Protein AF-A0A6N2EBA2-F1 (afdb_monomer)

Mean predicted aligned error: 15.51 Å

Nearest PDB structures (foldseek):
  2jmw-assembly1_A  TM=4.490E-01  e=6.273E+00  Arabidopsis thaliana

Radius of gyration: 29.2 Å; Cα contacts (8 Å, |Δi|>4): 47; chains: 1; bounding box: 39×84×46 Å

Foldseek 3Di:
DWDWDQDPVHNPDIDTCLVVQLVVQLVVCCVPPNDDSVVSSVVSNVVVVCVVVVPPPDPPPPDDDDPPPDPDPPPPVPPPPPPPDDDD

Secondary structure (DSSP, 8-state):
---EE--TT-TT--EE-HHHHHHHHHHHHHHHH---HHHHHHHHHHHHHHHHHGGGS------------SSSSSSSSTTSSSSSS---

Sequence (88 aa):
MRFVIRPTADPKNDVDLTERLTAAIAEEIWLRYGGNERLNWLEAELHLQSILGGESAPRRSGGRRDSLLVTRRLHDAARRDRESVGVR

Solvent-accessible surface area (backbone atoms only — not comparable to full-atom values): 5886 Å² total; per-residue (Å²): 139,83,45,71,47,65,46,85,93,45,74,88,49,76,44,77,43,40,68,64,50,30,49,53,44,18,50,52,43,36,76,75,69,54,82,52,73,69,58,31,43,52,51,20,48,53,50,53,48,49,64,66,62,64,65,79,60,83,79,78,79,86,73,87,87,81,94,81,76,85,88,84,80,84,76,74,76,82,73,80,81,73,80,86,74,82,79,135

pLDDT: mean 76.86, std 22.44, range [41.88, 98.38]

Structure (mmCIF, N/CA/C/O backbone):
data_AF-A0A6N2EBA2-F1
#
_entry.id   AF-A0A6N2EBA2-F1
#
loop_
_atom_site.group_PDB
_atom_site.id
_atom_site.type_symbol
_atom_site.label_atom_id
_atom_site.label_alt_id
_atom_site.label_comp_id
_atom_site.label_asym_id
_atom_site.label_entity_id
_atom_site.label_seq_id
_atom_site.pdbx_PDB_ins_code
_atom_site.Cartn_x
_atom_site.Cartn_y
_atom_site.Cartn_z
_atom_site.occupancy
_atom_site.B_iso_or_equiv
_atom_site.auth_seq_id
_atom_site.auth_comp_id
_atom_site.auth_asym_id
_atom_site.auth_atom_id
_atom_site.pdbx_PDB_model_num
ATOM 1 N N . MET A 1 1 ? 9.717 6.292 3.492 1.00 80.88 1 MET A N 1
ATOM 2 C CA . MET A 1 1 ? 9.690 4.972 2.815 1.00 80.88 1 MET A CA 1
ATOM 3 C C . MET A 1 1 ? 9.512 5.200 1.320 1.00 80.88 1 MET A C 1
ATOM 5 O O . MET A 1 1 ? 8.902 6.204 0.980 1.00 80.88 1 MET A O 1
ATOM 9 N N . ARG A 1 2 ? 10.045 4.330 0.447 1.00 88.88 2 ARG A N 1
ATOM 10 C CA . ARG A 1 2 ? 9.885 4.451 -1.011 1.00 88.88 2 ARG A CA 1
ATOM 11 C C . ARG A 1 2 ? 9.622 3.084 -1.656 1.00 88.88 2 ARG A C 1
ATOM 13 O O . ARG A 1 2 ? 10.406 2.165 -1.442 1.00 88.88 2 ARG A O 1
ATOM 20 N N . PHE A 1 3 ? 8.547 2.965 -2.432 1.00 90.88 3 PHE A N 1
ATOM 2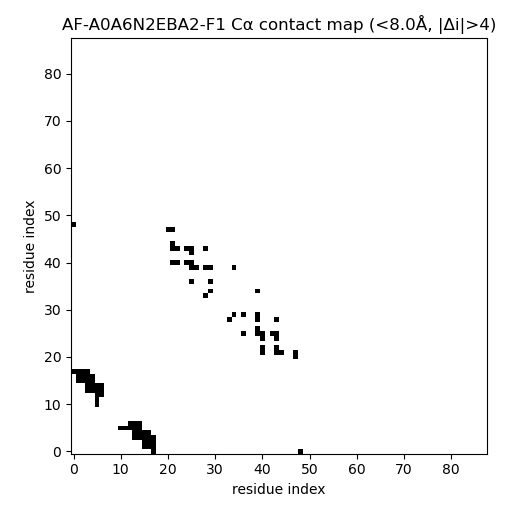1 C CA . PHE A 1 3 ? 8.171 1.786 -3.212 1.00 90.88 3 PHE A CA 1
ATOM 22 C C . PHE A 1 3 ? 8.384 2.071 -4.699 1.00 90.88 3 PHE A C 1
ATOM 24 O O . PHE A 1 3 ? 7.640 2.836 -5.313 1.00 90.88 3 PHE A O 1
ATOM 31 N N . VAL A 1 4 ? 9.410 1.452 -5.279 1.00 93.50 4 VAL A N 1
ATOM 32 C CA . VAL A 1 4 ? 9.780 1.636 -6.684 1.00 93.50 4 VAL A CA 1
ATOM 33 C C . VAL A 1 4 ? 9.666 0.304 -7.401 1.00 93.50 4 VAL A C 1
ATOM 35 O O . VAL A 1 4 ? 10.228 -0.691 -6.946 1.00 93.50 4 VAL A O 1
ATOM 38 N N . ILE A 1 5 ? 8.971 0.293 -8.536 1.00 91.75 5 ILE A N 1
ATOM 39 C CA . ILE A 1 5 ? 8.954 -0.857 -9.438 1.00 91.75 5 ILE A CA 1
ATOM 40 C C . ILE A 1 5 ? 9.721 -0.542 -10.709 1.00 91.75 5 ILE A C 1
ATOM 42 O O . ILE A 1 5 ? 9.722 0.589 -11.193 1.00 91.75 5 ILE A O 1
ATOM 46 N N . ARG A 1 6 ? 10.317 -1.584 -11.281 1.00 95.50 6 ARG A N 1
ATOM 47 C CA . ARG A 1 6 ? 10.873 -1.561 -12.627 1.00 95.50 6 ARG A CA 1
ATOM 48 C C . ARG A 1 6 ? 10.024 -2.462 -13.518 1.00 95.50 6 ARG A C 1
ATOM 50 O O . ARG A 1 6 ? 10.122 -3.686 -13.393 1.00 95.50 6 ARG A O 1
ATOM 57 N N . PRO A 1 7 ? 9.162 -1.900 -14.378 1.00 94.25 7 PRO A N 1
ATOM 58 C CA . PRO A 1 7 ? 8.330 -2.697 -15.266 1.00 94.25 7 PRO A CA 1
ATOM 59 C C . PRO A 1 7 ? 9.185 -3.548 -16.210 1.00 94.25 7 PRO A C 1
ATOM 61 O O . PRO A 1 7 ? 10.142 -3.066 -16.806 1.00 94.25 7 PRO A O 1
ATOM 64 N N . THR A 1 8 ? 8.822 -4.815 -16.416 1.00 94.00 8 THR A N 1
ATOM 65 C CA . THR A 1 8 ? 9.550 -5.689 -17.356 1.00 94.00 8 THR A CA 1
ATOM 66 C C . THR A 1 8 ? 9.423 -5.216 -18.807 1.00 94.00 8 THR A C 1
ATOM 68 O O . THR A 1 8 ? 10.349 -5.393 -19.591 1.00 94.00 8 THR A O 1
ATOM 71 N N . ALA A 1 9 ? 8.291 -4.594 -19.157 1.00 93.38 9 ALA A N 1
ATOM 72 C CA . ALA A 1 9 ? 8.048 -4.028 -20.484 1.00 93.38 9 ALA A CA 1
ATOM 73 C C . ALA A 1 9 ? 8.882 -2.764 -20.764 1.00 93.38 9 ALA A C 1
ATOM 75 O O . ALA A 1 9 ? 9.117 -2.436 -21.924 1.00 93.38 9 ALA A O 1
ATOM 76 N N . ASP A 1 10 ? 9.340 -2.079 -19.714 1.00 92.62 10 ASP A N 1
ATOM 77 C CA . ASP A 1 10 ? 10.168 -0.882 -19.815 1.00 92.62 10 ASP A CA 1
ATOM 78 C C . ASP A 1 10 ? 11.233 -0.865 -18.703 1.00 92.62 10 ASP A C 1
ATOM 80 O O . ASP A 1 10 ? 11.103 -0.174 -17.690 1.00 92.62 10 ASP A O 1
ATOM 84 N N . PRO A 1 11 ? 12.308 -1.656 -18.867 1.00 90.19 11 PRO A N 1
ATOM 85 C CA . PRO A 1 11 ? 13.292 -1.879 -17.813 1.00 90.19 11 PRO A CA 1
ATOM 86 C C . PRO A 1 11 ? 14.220 -0.681 -17.573 1.00 90.19 11 PRO A C 1
ATOM 88 O O . PRO A 1 11 ? 15.085 -0.752 -16.701 1.00 90.19 11 PRO A O 1
ATOM 91 N N . LYS A 1 12 ? 14.102 0.395 -18.359 1.00 93.88 12 LYS A N 1
ATOM 92 C CA . LYS A 1 12 ? 14.919 1.606 -18.196 1.00 93.88 12 LYS A CA 1
ATOM 93 C C . LYS A 1 12 ? 14.277 2.619 -17.256 1.00 93.88 12 LYS A C 1
ATOM 95 O O . LYS A 1 12 ? 14.975 3.517 -16.795 1.00 93.88 12 LYS A O 1
ATOM 100 N N . ASN A 1 13 ? 12.984 2.469 -16.982 1.00 91.69 13 ASN A N 1
ATOM 101 C CA . ASN A 1 13 ? 12.215 3.437 -16.228 1.00 91.69 13 ASN A CA 1
ATOM 102 C C . ASN A 1 13 ? 11.780 2.855 -14.885 1.00 91.69 13 ASN A C 1
ATOM 104 O O . ASN A 1 13 ? 11.082 1.845 -14.804 1.00 91.69 13 ASN A O 1
ATOM 108 N N . ASP A 1 14 ? 12.202 3.531 -13.824 1.00 95.25 14 ASP A N 1
ATOM 109 C CA . ASP A 1 14 ? 11.785 3.237 -12.463 1.00 95.25 14 ASP A CA 1
ATOM 110 C C . ASP A 1 14 ? 10.536 4.069 -12.145 1.00 95.25 14 ASP A C 1
ATOM 112 O O . ASP A 1 14 ? 10.515 5.286 -12.346 1.00 95.25 14 ASP A O 1
ATOM 116 N N . VAL A 1 15 ? 9.488 3.414 -11.648 1.00 95.38 15 VAL A N 1
ATOM 117 C CA . VAL A 1 15 ? 8.215 4.056 -11.307 1.00 95.38 15 VAL A CA 1
ATOM 118 C C . VAL A 1 15 ? 8.039 4.031 -9.799 1.00 95.38 15 VAL A C 1
ATOM 120 O O . VAL A 1 15 ? 7.948 2.964 -9.191 1.00 95.38 15 VAL A O 1
ATOM 123 N N . ASP A 1 16 ? 7.979 5.216 -9.199 1.00 94.88 16 ASP A N 1
ATOM 124 C CA . ASP A 1 16 ? 7.624 5.373 -7.794 1.00 94.88 16 ASP A CA 1
ATOM 125 C C . ASP A 1 16 ? 6.105 5.260 -7.638 1.00 94.88 16 ASP A C 1
ATOM 127 O O . ASP A 1 16 ? 5.348 6.049 -8.206 1.00 94.88 16 ASP A O 1
ATOM 131 N N . LEU A 1 17 ? 5.660 4.249 -6.898 1.00 95.62 17 LEU A N 1
ATOM 132 C CA . LEU A 1 17 ? 4.244 4.012 -6.624 1.00 95.62 17 LEU A CA 1
ATOM 133 C C . LEU A 1 17 ? 3.894 4.238 -5.156 1.00 95.62 17 LEU A C 1
ATOM 135 O O . LEU A 1 17 ? 2.788 3.887 -4.757 1.00 95.62 17 LEU A O 1
ATOM 139 N N . THR A 1 18 ? 4.800 4.815 -4.362 1.00 95.44 18 THR A N 1
ATOM 140 C CA . THR A 1 18 ? 4.618 4.972 -2.912 1.00 95.44 18 THR A CA 1
ATOM 141 C C . THR A 1 18 ? 3.285 5.635 -2.588 1.00 95.44 18 THR A C 1
ATOM 143 O O . THR A 1 18 ? 2.439 5.030 -1.943 1.00 95.44 18 THR A O 1
ATOM 146 N N . GLU A 1 19 ? 3.067 6.844 -3.101 1.00 96.50 19 GLU A N 1
ATOM 147 C CA . GLU A 1 19 ? 1.860 7.624 -2.822 1.00 96.50 19 GLU A CA 1
ATOM 148 C C . GLU A 1 19 ? 0.598 6.936 -3.349 1.00 96.50 19 GLU A C 1
ATOM 150 O O . GLU A 1 19 ? -0.403 6.848 -2.645 1.00 96.50 19 GLU A O 1
ATOM 155 N N . ARG A 1 20 ? 0.656 6.385 -4.569 1.00 96.88 20 ARG A N 1
ATOM 156 C CA . ARG A 1 20 ? -0.493 5.718 -5.198 1.00 96.88 20 ARG A CA 1
ATOM 157 C C . ARG A 1 20 ? -0.919 4.466 -4.437 1.00 96.88 20 ARG A C 1
ATOM 159 O O . ARG A 1 20 ? -2.112 4.207 -4.324 1.00 96.88 20 ARG A O 1
ATOM 166 N N . LEU A 1 21 ? 0.039 3.692 -3.932 1.00 96.50 21 LEU A N 1
ATOM 167 C CA . LEU A 1 21 ? -0.248 2.511 -3.123 1.00 96.50 21 LEU A CA 1
ATOM 168 C C . LEU A 1 21 ? -0.772 2.896 -1.745 1.00 96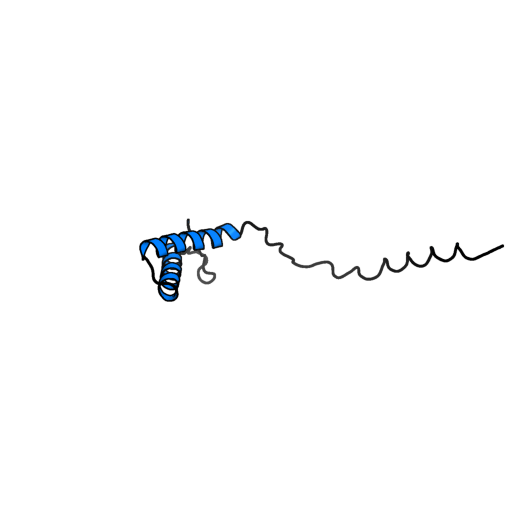.50 21 LEU A C 1
ATOM 170 O O . LEU A 1 21 ? -1.763 2.318 -1.310 1.00 96.50 21 LEU A O 1
ATOM 174 N N . THR A 1 22 ? -0.167 3.887 -1.087 1.00 97.62 22 THR A N 1
ATOM 175 C CA . THR A 1 22 ? -0.682 4.394 0.190 1.00 97.62 22 THR A CA 1
ATOM 176 C C . THR A 1 22 ? -2.120 4.894 0.038 1.00 97.62 22 THR A C 1
ATOM 178 O O . THR A 1 22 ? -2.973 4.519 0.837 1.00 97.62 22 THR A O 1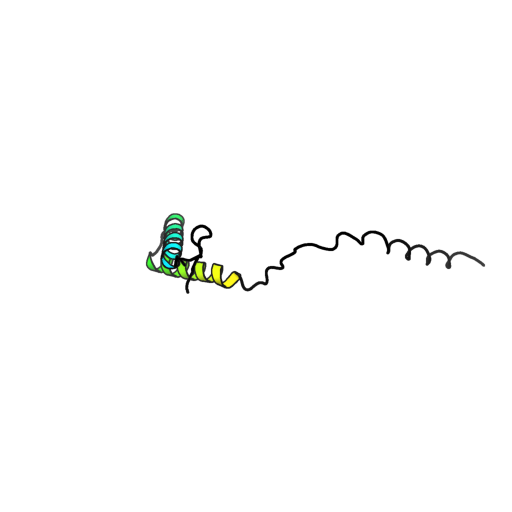
ATOM 181 N N . ALA A 1 23 ? -2.420 5.652 -1.022 1.00 98.19 23 ALA A N 1
ATOM 182 C CA . ALA A 1 23 ? -3.770 6.131 -1.314 1.00 98.19 23 ALA A CA 1
ATOM 183 C C . ALA A 1 23 ? -4.766 4.977 -1.493 1.00 98.19 23 ALA A C 1
ATOM 185 O O . ALA A 1 23 ? -5.832 4.987 -0.886 1.00 98.19 23 ALA A O 1
ATOM 186 N N . ALA A 1 24 ? -4.401 3.960 -2.280 1.00 98.25 24 ALA A N 1
ATOM 187 C CA . ALA A 1 24 ? -5.259 2.801 -2.514 1.00 98.25 24 ALA A CA 1
ATOM 188 C C . ALA A 1 24 ? -5.538 2.012 -1.222 1.00 98.25 24 ALA A C 1
ATOM 190 O O . ALA A 1 24 ? -6.659 1.567 -0.995 1.00 98.25 24 ALA A O 1
ATOM 191 N N . ILE A 1 25 ? -4.537 1.860 -0.347 1.00 97.75 25 ILE A N 1
ATOM 192 C CA . ILE A 1 25 ? -4.723 1.209 0.957 1.00 97.75 25 ILE A CA 1
ATOM 193 C C . ILE A 1 25 ? -5.623 2.067 1.858 1.00 97.75 25 ILE A C 1
ATOM 195 O O . ILE A 1 25 ? -6.529 1.534 2.495 1.00 97.75 25 ILE A O 1
ATOM 199 N N . ALA A 1 26 ? -5.415 3.386 1.901 1.00 98.38 26 ALA A N 1
ATOM 200 C CA . ALA A 1 26 ? -6.232 4.297 2.703 1.00 98.38 26 ALA A CA 1
ATOM 201 C C . ALA A 1 26 ? -7.702 4.311 2.247 1.00 98.38 26 ALA A C 1
ATOM 203 O O . ALA A 1 26 ? -8.607 4.309 3.086 1.00 98.38 26 ALA A O 1
ATOM 204 N N . GLU A 1 27 ? -7.943 4.275 0.934 1.00 98.31 27 GLU A N 1
ATOM 205 C CA . GLU A 1 27 ? -9.277 4.144 0.343 1.00 98.31 27 GLU A CA 1
ATOM 206 C C . GLU A 1 27 ? -9.929 2.815 0.740 1.00 98.31 27 GLU A C 1
ATOM 208 O O . GLU A 1 27 ? -11.073 2.800 1.189 1.00 98.31 27 GLU A O 1
ATOM 213 N N . GLU A 1 28 ? -9.190 1.707 0.681 1.00 98.31 28 GLU A N 1
ATOM 214 C CA . GLU A 1 28 ? -9.702 0.401 1.101 1.00 98.31 28 GLU A CA 1
ATOM 215 C C . GLU A 1 28 ? -10.063 0.373 2.599 1.00 98.31 28 GLU A C 1
ATOM 217 O O . GLU A 1 28 ? -11.095 -0.183 2.985 1.00 98.31 28 GLU A O 1
ATOM 222 N N . ILE A 1 29 ? -9.253 1.009 3.455 1.00 97.94 29 ILE A N 1
ATOM 223 C CA . ILE A 1 29 ?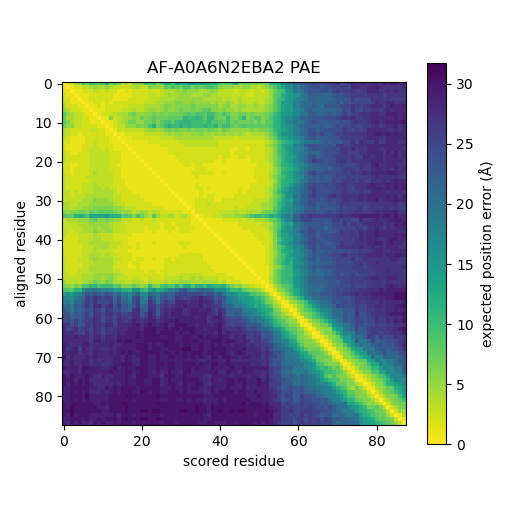 -9.549 1.165 4.889 1.00 97.94 29 ILE A CA 1
ATOM 224 C C . ILE A 1 29 ? -10.837 1.973 5.075 1.00 97.94 29 ILE A C 1
ATOM 226 O O . ILE A 1 29 ? -11.713 1.563 5.839 1.00 97.94 29 ILE A O 1
ATOM 230 N N . TRP A 1 30 ? -10.981 3.086 4.353 1.00 97.94 30 TRP A N 1
ATOM 231 C CA . TRP A 1 30 ? -12.184 3.914 4.399 1.00 97.94 30 TRP A CA 1
ATOM 232 C C . TRP A 1 30 ? -13.432 3.140 3.966 1.00 97.94 30 TRP A C 1
ATOM 234 O O . TRP A 1 30 ? -14.448 3.174 4.658 1.00 97.94 30 TRP A O 1
ATOM 244 N N . LEU A 1 31 ? -13.361 2.403 2.856 1.00 98.19 31 LE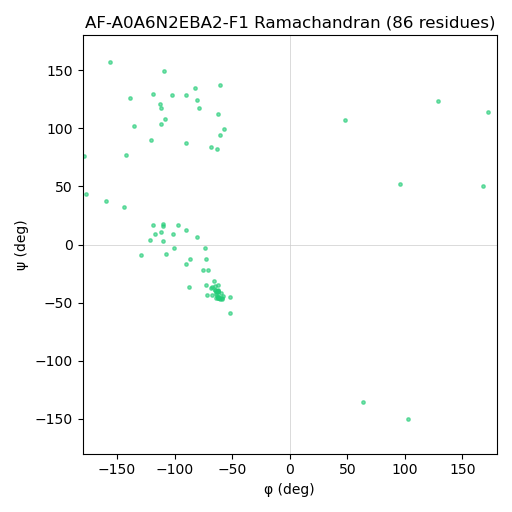U A N 1
ATOM 245 C CA . LEU A 1 31 ? -14.490 1.635 2.330 1.00 98.19 31 LEU A CA 1
ATOM 246 C C . LEU A 1 31 ? -14.953 0.537 3.295 1.00 98.19 31 LEU A C 1
ATOM 248 O O . LEU A 1 31 ? -16.149 0.258 3.377 1.00 98.19 31 LEU A O 1
ATOM 252 N N . ARG A 1 32 ? -14.027 -0.083 4.036 1.00 97.56 32 ARG A N 1
ATOM 253 C CA . ARG A 1 32 ? -14.343 -1.184 4.959 1.00 97.56 32 ARG A CA 1
ATOM 254 C C . ARG A 1 32 ? -14.735 -0.731 6.359 1.00 97.56 32 ARG A C 1
ATOM 256 O O . ARG A 1 32 ? -15.574 -1.376 6.985 1.00 97.56 32 ARG A O 1
ATOM 263 N N . TYR A 1 33 ? -14.107 0.327 6.861 1.00 96.56 33 TYR A N 1
ATOM 264 C CA . TYR A 1 33 ? -14.171 0.698 8.278 1.00 96.56 33 TYR A CA 1
ATOM 265 C C . TYR A 1 33 ? -14.556 2.166 8.514 1.00 96.56 33 TYR A C 1
ATOM 267 O O . TYR A 1 33 ? -14.835 2.546 9.651 1.00 96.56 33 TYR A O 1
ATOM 275 N N . GLY A 1 34 ? -14.604 2.995 7.467 1.00 95.50 34 GLY A N 1
ATOM 276 C CA . GLY A 1 34 ? -14.809 4.438 7.580 1.00 95.50 34 GLY A CA 1
ATOM 277 C C . GLY A 1 34 ? -13.666 5.111 8.340 1.00 95.50 34 GLY A C 1
ATOM 278 O O . GLY A 1 34 ? -12.493 4.817 8.112 1.00 95.50 34 GLY A O 1
ATOM 279 N N . GLY A 1 35 ? -14.009 6.015 9.260 1.00 94.12 35 GLY A N 1
ATOM 280 C CA . GLY A 1 35 ? -13.063 6.595 10.214 1.00 94.12 35 GLY A CA 1
ATOM 281 C C . GLY A 1 35 ? -12.608 8.009 9.866 1.00 94.12 35 GLY A C 1
ATOM 282 O O . GLY A 1 35 ? -13.361 8.808 9.318 1.00 94.12 35 GLY A O 1
ATOM 283 N N . ASN A 1 36 ? -11.386 8.351 10.265 1.00 97.62 36 ASN A N 1
ATOM 284 C CA . ASN A 1 36 ? -10.789 9.651 9.986 1.00 97.62 36 ASN A CA 1
ATOM 285 C C . ASN A 1 36 ? -9.793 9.514 8.836 1.00 97.62 36 ASN A C 1
ATOM 287 O O . ASN A 1 36 ? -8.878 8.702 8.917 1.00 97.62 36 ASN A O 1
ATOM 291 N N . GLU A 1 37 ? -9.921 10.360 7.816 1.00 96.56 37 GLU A N 1
ATOM 292 C CA . GLU A 1 37 ? -9.069 10.321 6.623 1.00 96.56 37 GLU A CA 1
ATOM 293 C C . GLU A 1 37 ? -7.570 10.325 6.961 1.00 96.56 37 GLU A C 1
ATOM 295 O O . GLU A 1 37 ? -6.818 9.501 6.450 1.00 96.56 37 GLU A O 1
ATOM 300 N N . ARG A 1 38 ? -7.126 11.190 7.882 1.00 97.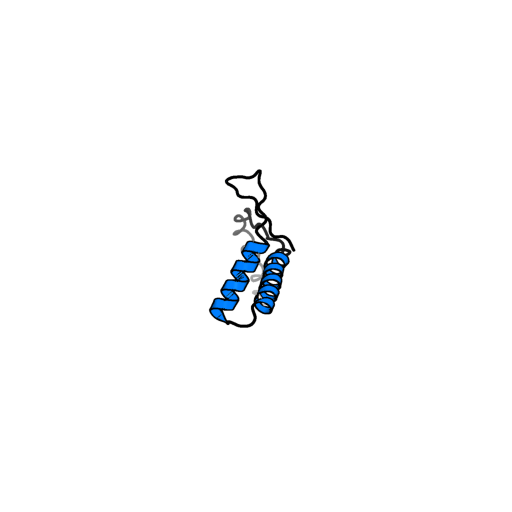69 38 ARG A N 1
ATOM 301 C CA . ARG A 1 38 ? -5.705 11.276 8.256 1.00 97.69 38 ARG A CA 1
ATOM 302 C C . ARG A 1 38 ? -5.218 10.032 8.989 1.00 97.69 38 ARG A C 1
ATOM 304 O O . ARG A 1 38 ? -4.080 9.624 8.784 1.00 97.69 38 ARG A O 1
ATOM 311 N N . LEU A 1 39 ? -6.061 9.438 9.835 1.00 97.69 39 LEU A N 1
ATOM 312 C CA . LEU A 1 39 ? -5.719 8.185 10.511 1.00 97.69 39 LEU A CA 1
ATOM 313 C C . LEU A 1 39 ? -5.643 7.025 9.516 1.00 97.69 39 LEU A C 1
ATOM 315 O O . LEU A 1 39 ? -4.735 6.210 9.619 1.00 97.69 39 LEU A O 1
ATOM 319 N N . ASN A 1 40 ? -6.526 6.995 8.518 1.00 98.06 40 ASN A N 1
ATOM 320 C CA . ASN A 1 40 ? -6.500 5.974 7.471 1.00 98.06 40 ASN A CA 1
ATOM 321 C C . ASN A 1 40 ? -5.231 6.082 6.616 1.00 98.06 40 ASN A C 1
ATOM 323 O O . ASN A 1 40 ? -4.627 5.064 6.294 1.00 98.06 40 ASN A O 1
ATOM 327 N N . TRP A 1 41 ? -4.791 7.304 6.302 1.00 98.12 41 TRP A N 1
ATOM 328 C CA . TRP A 1 41 ? -3.510 7.548 5.633 1.00 98.12 41 TRP A CA 1
ATOM 329 C C . TRP A 1 41 ? -2.315 7.078 6.466 1.00 98.12 41 TRP A C 1
ATOM 331 O O . TRP A 1 41 ? -1.443 6.387 5.946 1.00 98.12 41 TRP A O 1
ATOM 341 N N . LEU A 1 42 ? -2.291 7.401 7.761 1.00 97.88 42 LEU A N 1
ATOM 342 C CA . LEU A 1 42 ? -1.220 6.961 8.657 1.00 97.88 42 LEU A CA 1
ATOM 343 C C . LEU A 1 42 ? -1.154 5.428 8.751 1.00 97.88 42 LEU A C 1
ATOM 345 O O . LEU A 1 42 ? -0.076 4.845 8.653 1.00 97.88 42 LEU A O 1
ATOM 349 N N . GLU A 1 43 ? -2.306 4.776 8.904 1.00 97.69 43 GLU A N 1
ATOM 350 C CA . GLU A 1 43 ? -2.397 3.316 8.956 1.00 97.69 43 GLU A CA 1
ATOM 351 C C . GLU A 1 43 ? -1.961 2.681 7.629 1.00 97.69 43 GLU A C 1
ATOM 353 O O . GLU A 1 43 ? -1.211 1.705 7.619 1.00 97.69 43 GLU A O 1
ATOM 358 N N . ALA A 1 44 ? -2.356 3.270 6.499 1.00 97.56 44 ALA A N 1
ATOM 359 C CA . ALA A 1 44 ? -1.933 2.825 5.178 1.00 97.56 44 ALA A CA 1
ATOM 360 C C . ALA A 1 44 ? -0.408 2.886 4.996 1.00 97.56 44 ALA A C 1
ATOM 362 O O . ALA A 1 44 ? 0.190 1.946 4.464 1.00 97.56 44 ALA A O 1
ATOM 363 N N . GLU A 1 45 ? 0.241 3.953 5.471 1.00 96.44 45 GLU A N 1
ATOM 364 C CA . GLU A 1 45 ? 1.701 4.071 5.437 1.00 96.44 45 GLU A CA 1
ATOM 365 C C . GLU A 1 45 ? 2.382 3.002 6.294 1.00 96.44 45 GLU A C 1
ATOM 367 O O . GLU A 1 45 ? 3.333 2.365 5.834 1.00 96.44 45 GLU A O 1
ATOM 372 N N . LEU A 1 46 ? 1.901 2.778 7.521 1.00 95.62 46 LEU A N 1
ATOM 373 C CA . LEU A 1 46 ? 2.430 1.744 8.418 1.00 95.62 46 LEU A CA 1
ATOM 374 C C . LEU A 1 46 ? 2.257 0.344 7.823 1.00 95.62 46 LEU A C 1
ATOM 376 O O . LEU A 1 46 ? 3.177 -0.478 7.871 1.00 95.62 46 LEU A O 1
ATOM 380 N N . HIS A 1 47 ? 1.108 0.085 7.203 1.00 94.50 47 HIS A N 1
ATOM 381 C CA . HIS A 1 47 ? 0.842 -1.175 6.527 1.00 94.50 47 HIS A CA 1
ATOM 382 C C . HIS A 1 47 ? 1.810 -1.402 5.358 1.00 94.50 47 HIS A C 1
ATOM 384 O O . HIS A 1 47 ? 2.421 -2.468 5.252 1.00 94.50 47 HIS A O 1
ATOM 390 N N . LEU A 1 48 ? 2.032 -0.386 4.517 1.00 94.19 48 LEU A N 1
ATOM 391 C CA . LEU A 1 48 ? 2.975 -0.478 3.401 1.00 94.19 48 LEU A CA 1
ATOM 392 C C . LEU A 1 48 ? 4.430 -0.647 3.883 1.00 94.19 48 LEU A C 1
ATOM 394 O O . LEU A 1 48 ? 5.190 -1.414 3.286 1.00 94.19 48 LEU A O 1
ATOM 398 N N . GLN A 1 49 ? 4.808 -0.017 5.001 1.00 93.75 49 GLN A N 1
ATOM 399 C CA . GLN A 1 49 ? 6.105 -0.244 5.651 1.00 93.75 49 GLN A CA 1
ATOM 400 C C . GLN A 1 49 ? 6.258 -1.687 6.131 1.00 93.75 49 GLN A C 1
ATOM 402 O O . GLN A 1 49 ? 7.330 -2.266 5.968 1.00 93.75 49 GLN A O 1
ATOM 407 N N . SER A 1 50 ? 5.202 -2.285 6.687 1.00 92.44 50 SER A N 1
ATOM 408 C CA . SER A 1 50 ? 5.211 -3.685 7.118 1.00 92.44 50 SER A CA 1
ATOM 409 C C . SER A 1 50 ? 5.422 -4.643 5.942 1.00 92.44 50 SER A C 1
ATOM 411 O O . SER A 1 50 ? 6.265 -5.538 6.025 1.00 92.44 50 SER A O 1
ATOM 413 N N . ILE A 1 51 ? 4.735 -4.406 4.818 1.00 89.31 51 ILE A N 1
ATOM 414 C CA . ILE A 1 51 ? 4.895 -5.195 3.586 1.00 89.31 51 ILE A CA 1
ATOM 415 C C . ILE A 1 51 ? 6.345 -5.138 3.091 1.00 89.31 51 ILE A C 1
ATOM 417 O O . ILE A 1 51 ? 6.935 -6.171 2.780 1.00 89.31 51 ILE A O 1
ATOM 421 N N . LEU A 1 52 ? 6.936 -3.942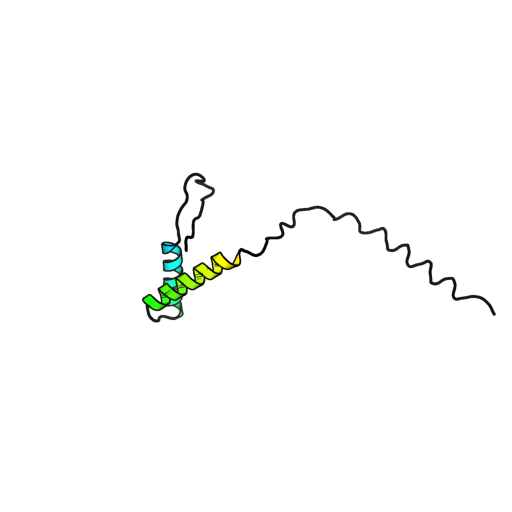 3.058 1.00 87.81 52 LEU A N 1
ATOM 422 C CA . LEU A 1 52 ? 8.311 -3.746 2.598 1.00 87.81 52 LEU A CA 1
ATOM 423 C C . LEU A 1 52 ? 9.367 -4.253 3.593 1.00 87.81 52 LEU A C 1
ATOM 425 O O . LEU A 1 52 ? 10.414 -4.754 3.188 1.00 87.81 52 LEU A O 1
ATOM 429 N N . GLY A 1 53 ? 9.106 -4.133 4.895 1.00 80.56 53 GLY A N 1
ATOM 430 C CA . GLY A 1 53 ? 10.000 -4.587 5.963 1.00 80.56 53 GLY A CA 1
ATOM 431 C C . GLY A 1 53 ? 10.003 -6.106 6.164 1.00 80.56 53 GLY A C 1
ATOM 432 O O . GLY A 1 53 ? 10.977 -6.653 6.680 1.00 80.56 53 GLY A O 1
ATOM 433 N N . GLY A 1 54 ? 8.948 -6.802 5.725 1.00 63.03 54 GLY A N 1
ATOM 434 C CA . GLY A 1 54 ? 8.795 -8.255 5.849 1.00 63.03 54 GLY A CA 1
ATOM 435 C C . GLY A 1 54 ? 9.685 -9.098 4.921 1.00 63.03 54 GLY A C 1
ATOM 436 O O . GLY A 1 54 ? 9.826 -10.299 5.146 1.00 63.03 54 GLY A O 1
ATOM 437 N N . GLU A 1 55 ? 10.333 -8.503 3.910 1.00 51.53 55 GLU A N 1
ATOM 438 C CA . GLU A 1 55 ? 11.159 -9.219 2.917 1.00 51.53 55 GLU A CA 1
ATOM 439 C C . GLU A 1 55 ? 12.652 -9.370 3.281 1.00 51.53 55 GLU A C 1
ATOM 441 O O . GLU A 1 55 ? 13.446 -9.823 2.459 1.00 51.53 55 GLU A O 1
ATOM 446 N N . SER A 1 56 ? 13.060 -9.090 4.525 1.00 47.47 56 SER A N 1
ATOM 447 C CA . SER A 1 56 ? 14.422 -9.429 4.996 1.00 47.47 56 SER A CA 1
ATOM 448 C C . SER A 1 56 ? 14.595 -10.901 5.416 1.00 47.47 56 SER A C 1
ATOM 450 O O . SER A 1 56 ? 15.656 -11.284 5.911 1.00 47.47 56 SER A O 1
ATOM 452 N N . ALA A 1 57 ? 13.595 -11.764 5.210 1.00 47.00 57 ALA A N 1
ATOM 453 C CA . ALA A 1 57 ? 13.776 -13.209 5.336 1.00 47.00 57 ALA A CA 1
ATOM 454 C C . ALA A 1 57 ? 14.424 -13.763 4.049 1.00 47.00 57 ALA A C 1
ATOM 456 O O . ALA A 1 57 ? 13.874 -13.566 2.962 1.00 47.00 57 ALA A O 1
ATOM 457 N N . PRO A 1 58 ? 15.567 -14.477 4.119 1.00 44.56 58 PRO A N 1
ATOM 458 C CA . PRO A 1 58 ? 16.212 -15.006 2.928 1.00 44.56 58 PRO A CA 1
ATOM 459 C C . PRO A 1 58 ? 15.269 -15.998 2.248 1.00 44.56 58 PRO A C 1
ATOM 461 O O . PRO A 1 58 ? 15.001 -17.089 2.762 1.00 44.56 58 PRO A O 1
ATOM 464 N N . ARG A 1 59 ? 14.784 -15.626 1.061 1.00 49.47 59 ARG A N 1
ATOM 465 C CA . ARG A 1 59 ? 14.145 -16.546 0.123 1.00 49.47 59 ARG A CA 1
ATOM 466 C C . ARG A 1 59 ? 15.157 -17.653 -0.173 1.00 49.47 59 ARG A C 1
ATOM 468 O O . ARG A 1 59 ? 16.068 -17.468 -0.975 1.00 49.47 59 ARG A O 1
ATOM 475 N N . ARG A 1 60 ? 15.017 -18.806 0.493 1.00 52.38 60 ARG A N 1
ATOM 476 C CA . ARG A 1 60 ? 15.682 -20.052 0.101 1.00 52.38 60 ARG A CA 1
ATOM 477 C C . ARG A 1 60 ? 15.190 -20.390 -1.302 1.00 52.38 60 ARG A C 1
ATOM 479 O O . ARG A 1 60 ? 14.137 -20.997 -1.474 1.00 52.38 60 ARG A O 1
ATOM 486 N N . SER A 1 61 ? 15.946 -19.961 -2.303 1.00 51.34 61 SER A N 1
ATOM 487 C CA . SER A 1 61 ? 15.850 -20.403 -3.686 1.00 51.34 61 SER A CA 1
ATOM 488 C C . SER A 1 61 ? 16.186 -21.895 -3.736 1.00 51.34 61 SER A C 1
ATOM 490 O O . SER A 1 61 ? 17.308 -22.315 -4.004 1.00 51.34 61 SER A O 1
ATOM 492 N N . GLY A 1 62 ? 15.185 -22.719 -3.427 1.00 47.84 62 GLY A N 1
ATOM 493 C CA . GLY A 1 62 ? 15.193 -24.155 -3.657 1.00 47.84 62 GLY A CA 1
ATOM 494 C C . GLY A 1 62 ? 15.150 -24.433 -5.155 1.00 47.84 62 GLY A C 1
ATOM 495 O O . GLY A 1 62 ? 14.085 -24.642 -5.725 1.00 47.84 62 GLY A O 1
ATOM 496 N N . GLY A 1 63 ? 16.320 -24.411 -5.790 1.00 42.81 63 GLY A N 1
ATOM 497 C CA . GLY A 1 63 ? 16.523 -24.739 -7.195 1.00 42.81 63 GLY A CA 1
ATOM 498 C C . GLY A 1 63 ? 17.496 -25.903 -7.362 1.00 42.81 63 GLY A C 1
ATOM 499 O O . GLY A 1 63 ? 18.686 -25.684 -7.521 1.00 42.81 63 GLY A O 1
ATOM 500 N N . ARG A 1 64 ? 16.944 -27.125 -7.367 1.00 50.25 64 ARG A N 1
ATOM 501 C CA . ARG A 1 64 ? 17.466 -28.374 -7.970 1.00 50.25 64 ARG A CA 1
ATOM 502 C C . ARG A 1 64 ? 18.929 -28.772 -7.705 1.00 50.25 64 ARG A C 1
ATOM 504 O O . ARG A 1 64 ? 19.828 -28.346 -8.423 1.00 50.25 64 ARG A O 1
ATOM 511 N N . ARG A 1 65 ? 19.090 -29.808 -6.873 1.00 48.38 65 ARG A N 1
ATOM 512 C CA . ARG A 1 65 ? 19.641 -31.152 -7.188 1.00 48.38 65 ARG A CA 1
ATOM 513 C C . ARG A 1 65 ? 19.803 -31.900 -5.862 1.00 48.38 65 ARG A C 1
ATOM 515 O O . ARG A 1 65 ? 20.525 -31.412 -5.014 1.00 48.38 65 ARG A O 1
ATOM 522 N N . ASP A 1 66 ? 19.026 -32.970 -5.677 1.00 45.81 66 ASP A N 1
ATOM 523 C CA . ASP A 1 66 ? 19.355 -34.183 -4.892 1.00 45.81 66 ASP A CA 1
ATOM 524 C C . ASP A 1 66 ? 18.092 -35.042 -4.682 1.00 45.81 66 ASP A C 1
ATOM 526 O O . ASP A 1 66 ? 17.739 -35.485 -3.595 1.00 45.81 66 ASP A O 1
ATOM 530 N N . SER A 1 67 ? 17.386 -35.310 -5.784 1.00 50.81 67 SER A N 1
ATOM 531 C CA . SER A 1 67 ? 16.751 -36.617 -5.965 1.00 50.81 67 SER A CA 1
ATOM 532 C C . SER A 1 67 ? 17.775 -37.480 -6.677 1.00 50.81 67 SER A C 1
ATOM 534 O O . SER A 1 67 ? 17.824 -37.462 -7.898 1.00 50.81 67 SER A O 1
ATOM 536 N N . LEU A 1 68 ? 18.645 -38.125 -5.902 1.00 52.16 68 LEU A N 1
ATOM 537 C CA . LEU A 1 68 ? 19.389 -39.345 -6.230 1.00 52.16 68 LEU A CA 1
ATOM 538 C C . LEU A 1 68 ? 20.233 -39.684 -4.995 1.00 52.16 68 LEU A C 1
ATOM 540 O O . LEU A 1 68 ? 21.412 -39.374 -4.960 1.00 52.16 68 LEU A O 1
ATOM 544 N N . LEU A 1 69 ? 19.597 -40.236 -3.955 1.00 45.47 69 LEU A N 1
ATOM 545 C CA . LEU A 1 69 ? 20.192 -41.149 -2.958 1.00 45.47 69 LEU A CA 1
ATOM 546 C C . LEU A 1 69 ? 19.116 -41.637 -1.959 1.00 45.47 69 LEU A C 1
ATOM 548 O O . LEU A 1 69 ? 19.337 -41.751 -0.757 1.00 45.47 69 LEU A O 1
ATOM 552 N N . VAL A 1 70 ? 17.932 -41.994 -2.463 1.00 51.53 70 VAL A N 1
ATOM 553 C CA . VAL A 1 70 ? 17.207 -43.124 -1.868 1.00 51.53 70 VAL A CA 1
ATOM 554 C C . VAL A 1 70 ? 17.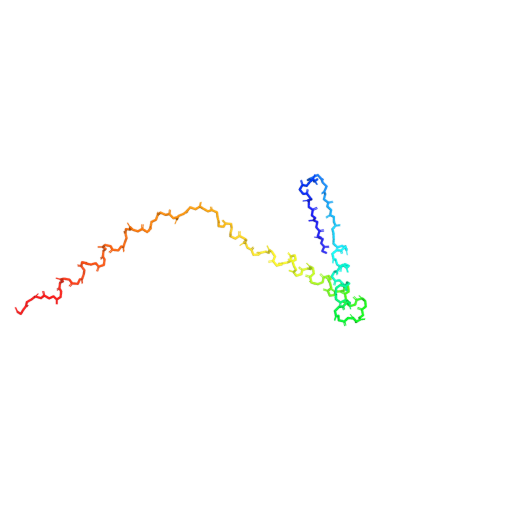821 -44.373 -2.494 1.00 51.53 70 VAL A C 1
ATOM 556 O O . VAL A 1 70 ? 18.037 -44.394 -3.697 1.00 51.53 70 VAL A O 1
ATOM 559 N N . THR A 1 71 ? 18.102 -45.366 -1.647 1.00 51.56 71 THR A N 1
ATOM 560 C CA . THR A 1 71 ? 18.687 -46.699 -1.914 1.00 51.56 71 THR A CA 1
ATOM 561 C C . THR A 1 71 ? 20.200 -46.884 -1.728 1.00 51.56 71 THR A C 1
ATOM 563 O O . THR A 1 71 ? 20.850 -47.473 -2.586 1.00 51.56 71 THR A O 1
ATOM 566 N N . ARG A 1 72 ? 20.778 -46.518 -0.567 1.00 48.22 72 ARG A N 1
ATOM 567 C CA . ARG A 1 72 ? 21.925 -47.295 -0.024 1.00 48.22 72 ARG A CA 1
ATOM 568 C C . ARG A 1 72 ? 22.230 -47.157 1.476 1.00 48.22 72 ARG A C 1
ATOM 570 O O . ARG A 1 72 ? 23.390 -47.178 1.856 1.00 48.22 72 ARG A O 1
ATOM 577 N N . ARG A 1 73 ? 21.229 -47.060 2.358 1.00 46.44 73 ARG A N 1
ATOM 578 C CA . ARG A 1 73 ? 21.425 -47.285 3.815 1.00 46.44 73 ARG A CA 1
ATOM 579 C C . ARG A 1 73 ? 20.239 -47.979 4.498 1.00 46.44 73 ARG A C 1
ATOM 581 O O . ARG A 1 73 ? 19.976 -47.774 5.672 1.00 46.44 73 ARG A O 1
ATOM 588 N N . LEU A 1 74 ? 19.550 -48.848 3.758 1.00 49.44 74 LEU A N 1
ATOM 589 C CA . LEU A 1 74 ? 18.616 -49.841 4.313 1.00 49.44 74 LEU A CA 1
ATOM 590 C C . LEU A 1 74 ? 19.231 -51.254 4.382 1.00 49.44 74 LEU A C 1
ATOM 592 O O . LEU A 1 74 ? 18.532 -52.205 4.699 1.00 49.44 74 LEU A O 1
ATOM 596 N N . HIS A 1 75 ? 20.538 -51.403 4.123 1.00 48.09 75 HIS A N 1
ATOM 597 C CA . HIS A 1 75 ? 21.206 -52.714 4.101 1.00 48.09 75 HIS A CA 1
ATOM 598 C C . HIS A 1 75 ? 22.134 -52.994 5.306 1.00 48.09 75 HIS A C 1
ATOM 600 O O . HIS A 1 75 ? 22.552 -54.132 5.485 1.00 48.09 75 HIS A O 1
ATOM 606 N N . ASP A 1 76 ? 22.413 -52.017 6.179 1.00 48.06 76 ASP A N 1
ATOM 607 C CA . ASP A 1 76 ? 23.296 -52.234 7.348 1.00 48.06 76 ASP A CA 1
ATOM 608 C C . ASP A 1 76 ? 22.556 -52.448 8.680 1.00 48.06 76 ASP A C 1
ATOM 610 O O . ASP A 1 76 ? 23.181 -52.753 9.693 1.00 48.06 76 ASP A O 1
ATOM 614 N N . ALA A 1 77 ? 21.221 -52.371 8.698 1.00 47.72 77 ALA A N 1
ATOM 615 C CA . ALA A 1 77 ? 20.428 -52.652 9.900 1.00 47.72 77 ALA A CA 1
ATOM 616 C C . ALA A 1 77 ? 20.077 -54.146 10.080 1.00 47.72 77 ALA A C 1
ATOM 618 O O . ALA A 1 77 ? 19.670 -54.550 11.161 1.00 47.72 77 ALA A O 1
ATOM 619 N N . ALA A 1 78 ? 20.281 -54.992 9.063 1.00 52.91 78 ALA A N 1
ATOM 620 C CA . ALA A 1 78 ? 19.874 -56.405 9.084 1.00 52.91 78 ALA A CA 1
ATOM 621 C C . ALA A 1 78 ? 20.995 -57.392 9.477 1.00 52.91 78 ALA A C 1
ATOM 623 O O . ALA A 1 78 ? 20.888 -58.589 9.214 1.00 52.91 78 ALA A O 1
ATOM 624 N N . ARG A 1 79 ? 22.093 -56.915 10.085 1.00 51.03 79 ARG A N 1
ATOM 625 C CA . ARG A 1 79 ? 23.232 -57.771 10.480 1.00 51.03 79 ARG A CA 1
ATOM 626 C C . ARG A 1 79 ? 23.578 -57.750 11.972 1.00 51.03 79 ARG A C 1
ATOM 628 O O . ARG A 1 79 ? 24.533 -58.409 12.358 1.00 51.03 79 ARG A O 1
ATOM 635 N N . ARG A 1 80 ? 22.809 -57.041 12.807 1.00 53.59 80 ARG A N 1
ATOM 636 C CA . ARG A 1 80 ? 23.009 -56.990 14.272 1.00 53.59 80 ARG A CA 1
ATOM 637 C C . ARG A 1 80 ? 21.926 -57.699 15.092 1.00 53.59 80 ARG A C 1
ATOM 639 O O . ARG A 1 80 ? 21.874 -57.503 16.294 1.00 53.59 80 ARG A O 1
ATOM 646 N N . ASP A 1 81 ? 21.115 -58.542 14.456 1.00 50.06 81 ASP A N 1
ATOM 647 C CA . ASP A 1 81 ? 20.068 -59.335 15.129 1.00 50.06 81 ASP A CA 1
ATOM 648 C C . ASP A 1 81 ? 20.281 -60.857 14.981 1.00 50.06 81 ASP A C 1
ATOM 650 O O . ASP A 1 81 ? 19.380 -61.662 15.191 1.00 50.06 81 ASP A O 1
ATOM 654 N N . ARG A 1 82 ? 21.498 -61.276 14.598 1.00 51.31 82 ARG A N 1
ATOM 655 C CA . ARG A 1 82 ? 21.882 -62.693 14.433 1.00 51.31 82 ARG A CA 1
ATOM 656 C C . ARG A 1 82 ? 22.986 -63.181 15.377 1.00 51.31 82 ARG A C 1
ATOM 658 O O . ARG A 1 82 ? 23.445 -64.303 15.204 1.00 51.31 82 ARG A O 1
ATOM 665 N N . GLU A 1 83 ? 23.386 -62.390 16.373 1.00 52.09 83 GLU A N 1
ATOM 666 C CA . GLU A 1 83 ? 24.376 -62.811 17.388 1.00 52.09 83 GLU A CA 1
ATOM 667 C C . GLU A 1 83 ? 23.779 -63.019 18.790 1.00 52.09 83 GLU A C 1
ATOM 669 O O . GLU A 1 83 ? 24.494 -63.378 19.717 1.00 52.09 83 GLU A O 1
ATOM 674 N N . SER A 1 84 ? 22.463 -62.871 18.959 1.00 54.31 84 SER A N 1
ATOM 675 C CA . SER A 1 84 ? 21.768 -63.082 20.239 1.00 54.31 84 SER A CA 1
ATOM 676 C C . SER A 1 84 ? 20.877 -64.332 20.267 1.00 54.31 84 SER A C 1
ATOM 678 O O . SER A 1 84 ? 20.037 -64.469 21.156 1.00 54.31 84 SER A O 1
ATOM 680 N N . VAL A 1 85 ? 21.069 -65.282 19.341 1.00 53.31 85 VAL A N 1
ATOM 681 C CA . VAL A 1 85 ? 20.407 -66.598 19.395 1.00 53.31 85 VAL A CA 1
ATOM 682 C C . VAL A 1 85 ? 21.397 -67.720 19.083 1.00 53.31 85 VAL A C 1
ATOM 684 O O . VAL A 1 85 ? 21.700 -68.007 17.928 1.00 53.31 85 VAL A O 1
ATOM 687 N N . GLY A 1 86 ? 21.844 -68.382 20.150 1.00 41.88 86 GLY A N 1
ATOM 688 C CA . GLY A 1 86 ? 22.644 -69.607 20.143 1.00 41.88 86 GLY A CA 1
ATOM 689 C C . GLY A 1 86 ? 23.884 -69.429 21.022 1.00 41.88 86 GLY A C 1
ATOM 690 O O . GLY A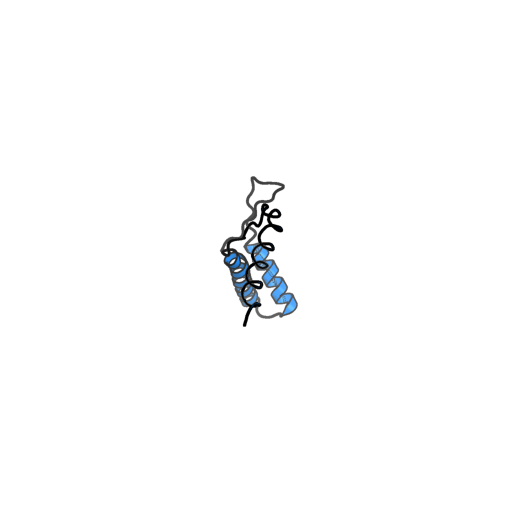 1 86 ? 24.655 -68.516 20.794 1.00 41.88 86 GLY A O 1
ATOM 691 N N . VAL A 1 87 ? 24.170 -70.227 22.041 1.00 47.88 87 VAL A N 1
ATOM 692 C CA . VAL A 1 87 ? 23.695 -71.551 22.438 1.00 47.88 87 VAL A CA 1
ATOM 693 C C . VAL A 1 87 ? 23.927 -71.653 23.954 1.00 47.88 87 VAL A C 1
ATOM 695 O O . VAL A 1 87 ? 24.709 -70.896 24.527 1.00 47.88 87 VAL A O 1
ATOM 698 N N . ARG A 1 88 ? 23.159 -72.542 24.576 1.00 48.16 88 ARG A N 1
ATOM 699 C CA . ARG A 1 88 ? 23.336 -73.030 25.944 1.00 48.16 88 ARG A CA 1
ATOM 700 C C . ARG A 1 88 ? 24.742 -73.561 26.214 1.00 48.16 88 ARG A C 1
ATOM 702 O O . ARG A 1 88 ? 25.381 -74.033 25.251 1.00 48.16 88 ARG A O 1
#